Protein AF-A0ABD5XPB5-F1 (afdb_monomer)

Structure (mmCIF, N/CA/C/O backbone):
data_AF-A0ABD5XPB5-F1
#
_entry.id   AF-A0ABD5XPB5-F1
#
loop_
_atom_site.group_PDB
_atom_site.id
_atom_site.type_symbol
_atom_site.label_atom_id
_atom_site.label_alt_id
_atom_site.label_comp_id
_atom_site.label_asym_id
_atom_site.label_entity_id
_atom_site.label_seq_id
_atom_site.pdbx_PDB_ins_code
_atom_site.Cartn_x
_atom_site.Cartn_y
_atom_site.Cartn_z
_atom_site.occupancy
_atom_site.B_iso_or_equiv
_atom_site.auth_seq_id
_atom_site.auth_comp_id
_atom_site.auth_asym_id
_atom_site.auth_atom_id
_atom_site.pdbx_PDB_model_num
ATOM 1 N N . MET A 1 1 ? 12.934 -6.068 10.131 1.00 52.91 1 MET A N 1
ATOM 2 C CA . MET A 1 1 ? 13.359 -5.700 8.763 1.00 52.91 1 MET A CA 1
ATOM 3 C C . MET A 1 1 ? 12.461 -6.420 7.759 1.00 52.91 1 MET A C 1
ATOM 5 O O . MET A 1 1 ? 12.745 -7.560 7.436 1.00 52.91 1 MET A O 1
ATOM 9 N N . LEU A 1 2 ? 11.354 -5.810 7.319 1.00 71.31 2 LEU A N 1
ATOM 10 C CA . LEU A 1 2 ? 10.434 -6.419 6.333 1.00 71.31 2 LEU A CA 1
ATOM 11 C C . LEU A 1 2 ? 10.492 -5.731 4.957 1.00 71.31 2 LEU A C 1
ATOM 13 O O . LEU A 1 2 ? 10.041 -6.296 3.968 1.00 71.31 2 LEU A O 1
ATOM 17 N N . ASN A 1 3 ? 11.119 -4.550 4.880 1.00 84.25 3 ASN A N 1
ATOM 18 C CA . ASN A 1 3 ? 11.240 -3.783 3.637 1.00 84.25 3 ASN A CA 1
ATOM 19 C C . ASN A 1 3 ? 12.546 -4.049 2.858 1.00 84.25 3 ASN A C 1
ATOM 21 O O . ASN A 1 3 ? 12.682 -3.656 1.705 1.00 84.25 3 ASN A O 1
ATOM 25 N N . LEU A 1 4 ? 13.510 -4.733 3.488 1.00 88.12 4 LEU A N 1
ATOM 26 C CA . LEU A 1 4 ? 14.877 -4.883 2.980 1.00 88.12 4 LEU A CA 1
ATOM 27 C C . LEU A 1 4 ? 14.971 -5.534 1.584 1.00 88.12 4 LEU A C 1
ATOM 29 O O . LEU A 1 4 ? 15.753 -5.031 0.777 1.00 88.12 4 LEU A O 1
ATOM 33 N N . PRO A 1 5 ? 14.191 -6.584 1.247 1.00 90.94 5 PRO A N 1
ATOM 34 C CA . PRO A 1 5 ? 14.241 -7.175 -0.091 1.00 90.94 5 PRO A CA 1
ATOM 35 C C . PRO A 1 5 ? 13.868 -6.170 -1.186 1.00 90.94 5 PRO A C 1
ATOM 37 O O . PRO A 1 5 ? 14.533 -6.088 -2.214 1.00 90.94 5 PRO A O 1
ATOM 40 N N . TRP A 1 6 ? 12.835 -5.363 -0.938 1.00 92.50 6 TRP A N 1
ATOM 41 C CA . TRP A 1 6 ? 12.306 -4.396 -1.898 1.00 92.50 6 TRP A CA 1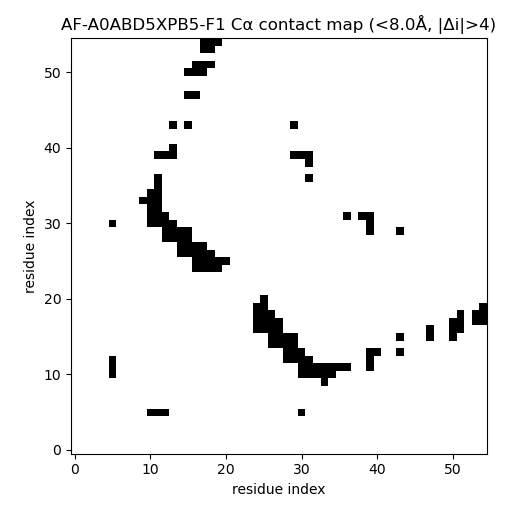
ATOM 42 C C . TRP A 1 6 ? 13.209 -3.175 -2.018 1.00 92.50 6 TRP A C 1
ATOM 44 O O . TRP A 1 6 ? 13.471 -2.716 -3.125 1.00 92.50 6 TRP A O 1
ATOM 54 N N . THR A 1 7 ? 13.752 -2.700 -0.892 1.00 90.44 7 THR A N 1
ATOM 55 C CA . THR A 1 7 ? 14.735 -1.612 -0.878 1.00 90.44 7 THR A CA 1
ATOM 56 C C . THR A 1 7 ? 16.002 -2.000 -1.636 1.00 90.44 7 THR A C 1
ATOM 58 O O . THR A 1 7 ? 16.470 -1.223 -2.462 1.00 90.44 7 THR A O 1
ATOM 61 N N . HIS A 1 8 ? 16.536 -3.209 -1.420 1.00 94.12 8 HIS A N 1
ATOM 62 C CA . HIS A 1 8 ? 17.704 -3.679 -2.171 1.00 94.12 8 HIS A CA 1
ATOM 63 C C . HIS A 1 8 ? 17.419 -3.870 -3.659 1.00 94.12 8 HIS A C 1
ATOM 65 O O . HIS A 1 8 ? 18.284 -3.581 -4.480 1.00 94.12 8 HIS A O 1
ATOM 71 N N . ALA A 1 9 ? 16.219 -4.328 -4.010 1.00 93.94 9 ALA A N 1
ATOM 72 C CA . ALA A 1 9 ? 15.807 -4.481 -5.399 1.00 93.94 9 ALA A CA 1
ATOM 73 C C . ALA A 1 9 ? 15.383 -3.155 -6.068 1.00 93.94 9 ALA A C 1
ATOM 75 O O . ALA A 1 9 ? 15.054 -3.158 -7.253 1.00 93.94 9 ALA A O 1
ATOM 76 N N . GLY A 1 10 ? 15.370 -2.032 -5.336 1.00 95.31 10 GLY A N 1
ATOM 77 C CA . GLY A 1 10 ? 14.928 -0.734 -5.850 1.00 95.31 10 GLY A CA 1
ATOM 78 C C . GLY A 1 10 ? 13.460 -0.720 -6.286 1.00 95.31 10 GLY A C 1
ATOM 79 O O . GLY A 1 10 ? 13.101 0.016 -7.202 1.00 95.31 10 GLY A O 1
ATOM 80 N N . LEU A 1 11 ? 12.620 -1.570 -5.689 1.00 97.12 11 LEU A N 1
ATOM 81 C CA . LEU A 1 11 ? 11.215 -1.687 -6.066 1.00 97.12 11 LEU A CA 1
ATOM 82 C C . LEU A 1 11 ? 10.351 -0.670 -5.307 1.00 97.12 11 LEU A C 1
ATOM 84 O O . LEU A 1 11 ? 10.549 -0.487 -4.102 1.00 97.12 11 LEU A O 1
ATOM 88 N N . PRO A 1 12 ? 9.363 -0.046 -5.973 1.00 97.12 12 PRO A N 1
ATOM 89 C CA . PRO A 1 12 ? 8.429 0.855 -5.315 1.00 97.12 12 PRO A CA 1
ATOM 90 C C . PRO A 1 12 ? 7.496 0.076 -4.380 1.00 97.12 12 PRO A C 1
ATOM 92 O O . PRO A 1 12 ? 7.013 -1.014 -4.709 1.00 97.12 12 PRO A O 1
ATOM 95 N N . THR A 1 13 ? 7.226 0.652 -3.207 1.00 96.62 13 THR A N 1
ATOM 96 C CA . THR A 1 13 ? 6.389 0.040 -2.164 1.00 96.62 13 THR A CA 1
ATOM 97 C C . THR A 1 13 ? 5.411 1.056 -1.577 1.00 96.62 13 THR A C 1
ATOM 99 O O . THR A 1 13 ? 5.765 2.222 -1.414 1.00 96.62 13 THR A O 1
ATOM 102 N N . VAL A 1 14 ? 4.198 0.615 -1.237 1.00 96.19 14 VAL A N 1
ATOM 103 C CA . VAL A 1 14 ? 3.167 1.417 -0.557 1.00 96.19 14 VAL A CA 1
ATOM 104 C C . VAL A 1 14 ? 2.615 0.622 0.622 1.00 96.19 14 VAL A C 1
ATOM 106 O O . VAL A 1 14 ? 2.267 -0.550 0.479 1.00 96.19 14 VAL A O 1
ATOM 109 N N . GLY A 1 15 ? 2.531 1.261 1.790 1.00 94.44 15 GLY A N 1
ATOM 110 C CA . GLY A 1 15 ? 1.866 0.718 2.974 1.00 94.44 15 GLY A CA 1
ATOM 111 C C . GLY A 1 15 ? 0.438 1.247 3.089 1.00 94.44 15 GLY A C 1
ATOM 112 O O . GLY A 1 15 ? 0.227 2.456 3.019 1.00 94.44 15 GLY A O 1
ATOM 113 N N . LEU A 1 16 ? -0.534 0.357 3.288 1.00 94.00 16 LEU A N 1
ATOM 114 C CA . LEU A 1 16 ? -1.942 0.709 3.473 1.00 94.00 16 LEU A CA 1
ATOM 115 C C . LEU A 1 16 ? -2.438 0.235 4.843 1.00 94.00 16 LEU A C 1
ATOM 1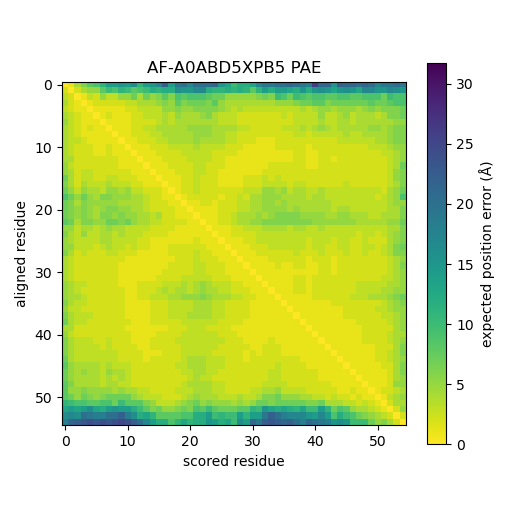17 O O . LEU A 1 16 ? -2.121 -0.889 5.239 1.00 94.00 16 LEU A O 1
ATOM 121 N N . PRO A 1 17 ? -3.236 1.044 5.564 1.00 92.69 17 PRO A N 1
ATOM 122 C CA . PRO A 1 17 ? -3.876 0.599 6.794 1.00 92.69 17 PRO A CA 1
ATOM 123 C C . PRO A 1 17 ? -4.920 -0.476 6.477 1.00 92.69 17 PRO A C 1
ATOM 125 O O . PRO A 1 17 ? -5.745 -0.297 5.581 1.00 92.69 17 PRO A O 1
ATOM 128 N N . ALA A 1 18 ? -4.892 -1.563 7.241 1.00 92.44 18 ALA A N 1
ATOM 129 C CA . ALA A 1 18 ? -5.739 -2.740 7.069 1.00 92.44 18 ALA A CA 1
ATOM 130 C C . ALA A 1 18 ? -6.493 -3.091 8.360 1.00 92.44 18 ALA A C 1
ATOM 132 O O . ALA A 1 18 ? -6.721 -4.258 8.640 1.00 92.44 18 ALA A O 1
ATOM 133 N N . GLY A 1 19 ? -6.830 -2.071 9.157 1.00 90.62 19 GLY A N 1
ATOM 134 C CA . GLY A 1 19 ? -7.582 -2.170 10.412 1.00 90.62 19 GLY A CA 1
ATOM 135 C C . GLY A 1 19 ? -6.734 -2.511 11.629 1.00 90.62 19 GLY A C 1
ATOM 136 O O . GLY A 1 19 ? -5.596 -2.049 11.733 1.00 90.62 19 GLY A O 1
ATOM 137 N N . ALA A 1 20 ? -7.311 -3.243 12.584 1.00 92.25 20 ALA A N 1
ATOM 138 C CA . ALA A 1 20 ? -6.666 -3.540 13.857 1.00 92.25 20 ALA A CA 1
ATOM 139 C C . ALA A 1 20 ? -6.901 -4.986 14.310 1.00 92.25 20 ALA A C 1
ATOM 141 O O . ALA A 1 20 ? -8.005 -5.508 14.207 1.00 92.25 20 ALA A O 1
ATOM 142 N N . VAL A 1 21 ? -5.864 -5.604 14.869 1.00 91.69 21 VAL A N 1
ATOM 143 C CA . VAL A 1 21 ? -5.922 -6.932 15.494 1.00 91.69 21 VAL A CA 1
ATOM 144 C C . VAL A 1 21 ? -5.545 -6.760 16.958 1.00 91.69 21 VAL A C 1
ATOM 146 O O . VAL A 1 21 ? -4.531 -6.135 17.260 1.00 91.69 21 VAL A O 1
ATOM 149 N N . ASP A 1 22 ? -6.394 -7.241 17.868 1.00 93.81 22 ASP A N 1
ATOM 150 C CA . ASP A 1 22 ? -6.228 -7.075 19.321 1.00 93.81 22 ASP A CA 1
ATOM 151 C C . ASP A 1 22 ? -6.009 -5.610 19.757 1.00 93.81 22 ASP A C 1
ATOM 153 O O . ASP A 1 22 ? -5.264 -5.306 20.687 1.00 93.81 22 ASP A O 1
ATOM 157 N N . GLY A 1 23 ? -6.654 -4.670 19.055 1.00 92.50 23 GLY A N 1
ATOM 158 C CA . GLY A 1 23 ? -6.535 -3.230 19.310 1.00 92.50 23 GLY A CA 1
ATOM 159 C C . GLY A 1 23 ? -5.259 -2.580 18.759 1.00 92.50 23 GLY A C 1
ATOM 160 O O . GLY A 1 23 ? -5.070 -1.377 18.938 1.00 92.50 23 GLY A O 1
ATOM 161 N N . LEU A 1 24 ? -4.403 -3.335 18.065 1.00 95.12 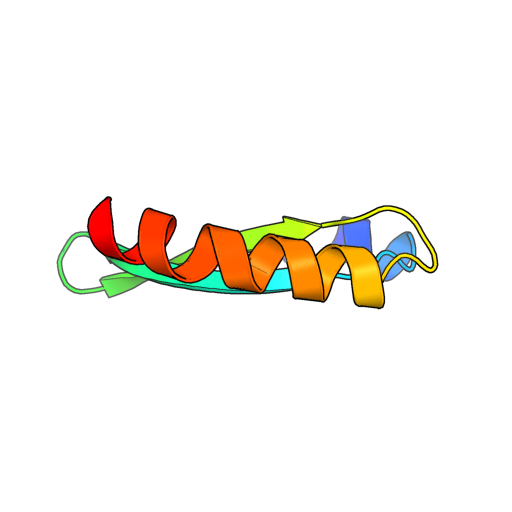24 LEU A N 1
ATOM 162 C CA . LEU A 1 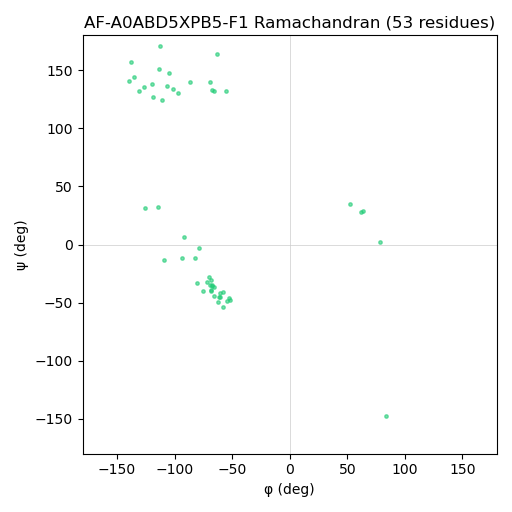24 ? -3.182 -2.831 17.440 1.00 95.12 24 LEU A CA 1
ATOM 163 C C . LEU A 1 24 ? -3.378 -2.625 15.934 1.00 95.12 24 LEU A C 1
ATOM 165 O O . LEU A 1 24 ? -3.896 -3.522 15.270 1.00 95.12 24 LEU A O 1
ATOM 169 N N . PRO A 1 25 ? -2.943 -1.485 15.364 1.00 91.88 25 PRO A N 1
ATOM 170 C CA . PRO A 1 25 ? -3.094 -1.224 13.941 1.00 91.88 25 PRO A CA 1
ATOM 171 C C . PRO A 1 25 ? -2.250 -2.196 13.117 1.00 91.88 25 PRO A C 1
ATOM 173 O O . PRO A 1 25 ? -1.052 -2.365 13.354 1.00 91.88 25 PRO A O 1
ATOM 176 N N . VAL A 1 26 ? -2.873 -2.783 12.103 1.00 92.62 26 VAL A N 1
ATOM 177 C CA . VAL A 1 26 ? -2.212 -3.617 11.103 1.00 92.62 26 VAL A CA 1
ATOM 178 C C . VAL A 1 26 ? -2.262 -2.933 9.744 1.00 92.62 26 VAL A C 1
ATOM 180 O O . VAL A 1 26 ? -3.160 -2.147 9.433 1.00 92.62 26 VAL A O 1
ATOM 183 N N . GLY A 1 27 ? -1.260 -3.214 8.921 1.00 91.44 27 GLY A N 1
ATOM 184 C CA . GLY A 1 27 ? -1.169 -2.693 7.567 1.00 91.44 27 GLY A CA 1
ATOM 185 C C . GLY A 1 27 ? -0.698 -3.763 6.603 1.00 91.44 27 GLY A C 1
ATOM 186 O O . GLY A 1 27 ? -0.038 -4.726 6.992 1.00 91.44 27 GLY A O 1
ATOM 187 N N . ILE A 1 28 ? -1.025 -3.572 5.333 1.00 92.75 28 ILE A N 1
ATOM 188 C CA . ILE A 1 28 ? -0.492 -4.375 4.237 1.00 92.75 28 ILE A CA 1
ATOM 189 C C . ILE A 1 28 ? 0.548 -3.561 3.474 1.00 92.75 28 ILE A C 1
ATOM 191 O O . ILE A 1 28 ? 0.430 -2.341 3.350 1.00 92.75 28 ILE A O 1
ATOM 195 N N . GLN A 1 29 ? 1.556 -4.239 2.937 1.00 94.38 29 GLN A N 1
ATOM 196 C CA . GLN A 1 29 ? 2.532 -3.633 2.043 1.00 94.38 29 GLN A CA 1
ATOM 197 C C . GLN A 1 29 ? 2.334 -4.183 0.633 1.00 94.38 29 GLN A C 1
ATOM 199 O O . GLN A 1 29 ? 2.377 -5.393 0.417 1.00 94.38 29 GLN A O 1
ATOM 204 N N . VAL A 1 30 ? 2.139 -3.282 -0.322 1.00 95.62 30 VAL A N 1
ATOM 205 C CA . VAL A 1 30 ? 1.989 -3.595 -1.742 1.00 95.62 30 VAL A CA 1
ATOM 206 C C . VAL A 1 30 ? 3.264 -3.177 -2.465 1.00 95.62 30 VAL A C 1
ATOM 208 O O . VAL A 1 30 ? 3.809 -2.103 -2.205 1.00 95.62 30 VAL A O 1
ATOM 211 N N . VAL A 1 31 ? 3.750 -4.031 -3.362 1.00 96.38 31 VAL A N 1
ATOM 212 C CA . VAL A 1 31 ? 4.999 -3.829 -4.108 1.00 96.38 31 VAL A CA 1
ATOM 213 C C . VAL A 1 31 ? 4.704 -3.974 -5.594 1.00 96.38 31 VAL A C 1
ATOM 215 O O . VAL A 1 31 ? 3.998 -4.899 -5.996 1.00 96.38 31 VAL A O 1
ATOM 218 N N . ALA A 1 32 ? 5.237 -3.070 -6.414 1.00 97.06 32 ALA A N 1
ATOM 219 C CA . ALA A 1 32 ? 5.172 -3.183 -7.869 1.00 97.06 32 ALA A CA 1
ATOM 220 C C . ALA A 1 32 ? 6.561 -3.430 -8.472 1.00 97.06 32 ALA A C 1
ATOM 222 O O . ALA A 1 32 ? 7.582 -3.371 -7.789 1.00 97.06 32 ALA A O 1
ATOM 223 N N . GLY A 1 33 ? 6.596 -3.734 -9.772 1.00 97.06 33 GLY A N 1
ATOM 224 C CA . GLY A 1 33 ? 7.854 -3.851 -10.510 1.00 97.06 33 GLY A CA 1
ATOM 225 C C . GLY A 1 33 ? 8.632 -2.530 -10.563 1.00 97.06 33 GLY A C 1
ATOM 226 O O . GLY A 1 33 ? 8.079 -1.459 -10.317 1.00 97.06 33 GLY A O 1
ATOM 227 N N . PHE A 1 34 ? 9.913 -2.615 -10.921 1.00 96.88 34 PHE A N 1
ATOM 228 C CA . PHE A 1 34 ? 10.815 -1.465 -11.010 1.00 96.88 34 PHE A CA 1
ATOM 229 C C . PHE A 1 34 ? 10.268 -0.366 -11.939 1.00 96.88 34 PHE A C 1
ATOM 231 O O . PHE A 1 34 ? 9.835 -0.664 -13.055 1.00 96.88 34 PHE A O 1
ATOM 238 N N . GLY A 1 35 ? 10.290 0.892 -11.481 1.00 97.31 35 GLY A N 1
ATOM 239 C CA . GLY A 1 35 ? 9.808 2.056 -12.238 1.00 97.31 35 GLY A CA 1
ATOM 240 C C . GLY A 1 35 ? 8.306 2.033 -12.544 1.00 97.31 35 GLY A C 1
ATOM 241 O O . GLY A 1 35 ? 7.879 2.498 -13.600 1.00 97.31 35 GLY A O 1
ATOM 242 N N . ARG A 1 36 ? 7.500 1.394 -11.687 1.00 98.00 36 ARG A N 1
ATOM 243 C CA . ARG A 1 36 ? 6.036 1.281 -11.844 1.00 98.00 36 ARG A CA 1
ATOM 244 C C . ARG A 1 36 ? 5.279 2.024 -10.749 1.00 98.00 36 ARG A C 1
ATOM 246 O O . ARG A 1 36 ? 4.191 1.601 -10.367 1.00 98.00 36 ARG A O 1
ATOM 253 N N . ASP A 1 37 ? 5.847 3.116 -10.266 1.00 97.75 37 ASP A N 1
ATOM 254 C CA . ASP A 1 37 ? 5.349 3.951 -9.180 1.00 97.75 37 ASP A CA 1
ATOM 255 C C . ASP A 1 37 ? 3.912 4.429 -9.434 1.00 97.75 37 ASP A C 1
ATOM 257 O O . ASP A 1 37 ? 3.033 4.216 -8.604 1.00 97.75 37 ASP A O 1
ATOM 261 N N . GLU A 1 38 ? 3.610 4.958 -10.621 1.00 98.00 38 GLU A N 1
ATOM 262 C CA . GLU A 1 38 ? 2.270 5.458 -10.957 1.00 98.00 38 GLU A CA 1
ATOM 263 C C . GLU A 1 38 ? 1.246 4.326 -11.042 1.00 98.00 38 GLU A C 1
ATOM 265 O O . GLU A 1 38 ? 0.083 4.482 -10.666 1.00 98.00 38 GLU A O 1
ATOM 270 N N . ARG A 1 39 ? 1.677 3.151 -11.517 1.00 97.62 39 ARG A N 1
ATOM 271 C CA . ARG A 1 39 ? 0.825 1.957 -11.535 1.00 97.62 39 ARG A CA 1
ATOM 272 C C . ARG A 1 39 ? 0.558 1.462 -10.118 1.00 97.62 39 ARG A C 1
ATOM 274 O O . ARG A 1 39 ? -0.562 1.034 -9.849 1.00 97.62 39 ARG A O 1
ATOM 281 N N . LEU A 1 40 ? 1.567 1.496 -9.247 1.00 97.88 40 LEU A N 1
ATOM 282 C CA . LEU A 1 40 ? 1.422 1.131 -7.844 1.00 97.88 40 LEU A CA 1
ATOM 283 C C . LEU A 1 40 ? 0.431 2.068 -7.157 1.00 97.88 40 LEU A C 1
ATOM 285 O O . LEU A 1 40 ? -0.518 1.575 -6.560 1.00 97.88 40 LEU A O 1
ATOM 289 N N . LEU A 1 41 ? 0.593 3.383 -7.323 1.00 97.81 41 LEU A N 1
ATOM 290 C CA . LEU A 1 41 ? -0.309 4.385 -6.754 1.00 97.81 41 LEU A CA 1
ATOM 291 C C . LEU A 1 41 ? -1.749 4.177 -7.224 1.00 97.81 41 LEU A C 1
ATOM 293 O O . LEU A 1 41 ? -2.621 3.956 -6.385 1.00 97.81 41 LEU A O 1
ATOM 297 N N . ARG A 1 42 ? -1.979 4.113 -8.543 1.00 97.62 42 ARG A N 1
ATOM 298 C CA . ARG A 1 42 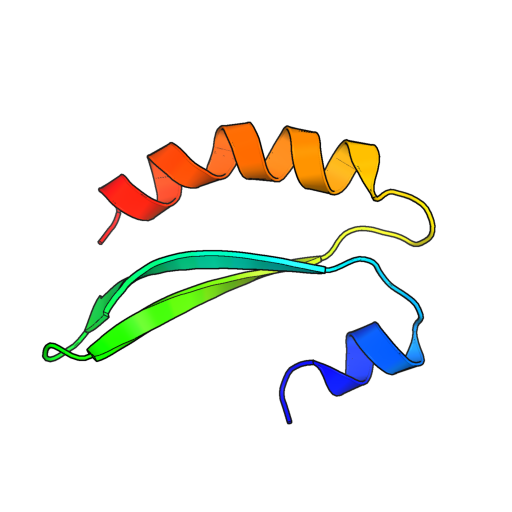? -3.309 3.855 -9.119 1.00 97.62 42 ARG A CA 1
ATOM 299 C C . ARG A 1 42 ? -3.947 2.592 -8.546 1.00 97.62 42 ARG A C 1
ATOM 301 O O . ARG A 1 42 ? -5.118 2.592 -8.196 1.00 97.62 42 ARG A O 1
ATOM 308 N N . TRP A 1 43 ? -3.187 1.502 -8.454 1.00 96.75 43 TRP A N 1
ATOM 309 C CA . TRP A 1 43 ? -3.731 0.258 -7.919 1.00 96.75 43 TRP A CA 1
ATOM 310 C C . TRP A 1 43 ? -4.046 0.367 -6.423 1.00 96.75 43 TRP A C 1
ATOM 312 O O . TRP A 1 43 ? -5.069 -0.134 -5.965 1.00 96.75 43 TRP A O 1
ATOM 322 N N . THR A 1 44 ? -3.191 1.039 -5.654 1.00 96.88 44 THR A N 1
ATOM 323 C CA . THR A 1 44 ? -3.402 1.216 -4.214 1.00 96.88 44 THR A CA 1
ATOM 324 C C . THR A 1 44 ? -4.560 2.152 -3.886 1.00 96.88 44 THR A C 1
ATOM 326 O O . THR A 1 44 ? -5.198 1.946 -2.859 1.00 96.88 44 THR A O 1
ATOM 329 N N . GLU A 1 45 ? -4.886 3.114 -4.754 1.00 96.38 45 GLU A N 1
ATOM 330 C CA . GLU A 1 45 ? -6.104 3.928 -4.642 1.00 96.38 45 GLU A CA 1
ATOM 331 C C . GLU A 1 45 ? -7.364 3.056 -4.707 1.00 96.38 45 GLU A C 1
ATOM 333 O O . GLU A 1 45 ? -8.238 3.184 -3.850 1.00 96.38 45 GLU A O 1
ATOM 338 N N . ASP A 1 46 ? -7.417 2.116 -5.655 1.00 95.25 46 ASP A N 1
ATOM 339 C CA . ASP A 1 46 ? -8.534 1.172 -5.795 1.00 95.25 46 ASP A CA 1
ATOM 340 C C . ASP A 1 46 ? -8.585 0.162 -4.631 1.00 95.25 46 ASP A C 1
ATOM 342 O O . ASP A 1 46 ? -9.656 -0.250 -4.181 1.00 95.25 46 ASP A O 1
ATOM 346 N N . LEU A 1 47 ? -7.418 -0.248 -4.124 1.00 93.94 47 LEU A N 1
ATOM 347 C CA . LEU A 1 47 ? -7.288 -1.280 -3.092 1.00 93.94 47 LEU A CA 1
ATOM 348 C C . LEU A 1 47 ? -7.544 -0.749 -1.670 1.00 93.94 47 LEU A C 1
ATOM 350 O O . LEU A 1 47 ? -8.072 -1.472 -0.824 1.00 93.94 47 LEU A O 1
ATOM 354 N N . ALA A 1 48 ? -7.195 0.510 -1.395 1.00 94.00 48 ALA A N 1
ATOM 355 C CA . ALA A 1 48 ? -7.347 1.142 -0.087 1.00 94.00 48 ALA A CA 1
ATOM 356 C C . ALA A 1 48 ? -8.762 1.023 0.522 1.00 94.00 48 ALA A C 1
ATOM 358 O O . ALA A 1 48 ? -8.854 0.646 1.695 1.00 94.00 48 ALA A O 1
ATOM 359 N N . PRO A 1 49 ? -9.870 1.303 -0.200 1.00 92.44 49 PRO A N 1
ATOM 360 C CA . PRO A 1 49 ? -11.211 1.147 0.364 1.00 92.44 49 PRO A CA 1
ATOM 361 C C . PRO A 1 49 ? -11.575 -0.318 0.640 1.00 92.44 49 PRO A C 1
ATOM 363 O O . PRO A 1 49 ? -12.217 -0.597 1.650 1.00 92.44 49 PRO A O 1
ATOM 366 N N . VAL A 1 50 ? -11.135 -1.257 -0.204 1.00 91.88 50 VAL A N 1
ATOM 367 C CA . VAL A 1 50 ? -11.413 -2.696 -0.037 1.00 91.88 50 VAL A CA 1
ATOM 368 C C . VAL A 1 50 ? -10.739 -3.231 1.222 1.00 91.88 50 VAL A C 1
ATOM 370 O O . VAL A 1 50 ? -11.349 -3.938 2.018 1.00 91.88 50 VAL A O 1
ATOM 373 N N . VAL A 1 51 ? -9.482 -2.850 1.427 1.00 89.31 51 VAL A N 1
ATOM 374 C CA . VAL A 1 51 ? -8.663 -3.332 2.542 1.00 89.31 51 VAL A CA 1
ATOM 375 C C . VAL A 1 5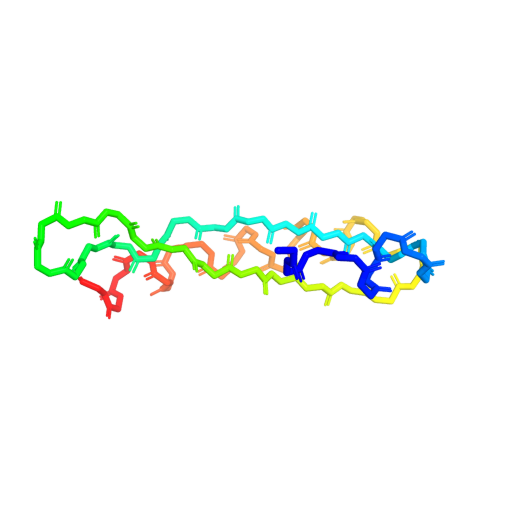1 ? -9.110 -2.745 3.875 1.00 89.31 51 VAL A C 1
ATOM 377 O O . VAL A 1 51 ? -9.059 -3.432 4.889 1.00 89.31 51 VAL A O 1
ATOM 380 N N . ARG A 1 52 ? -9.614 -1.508 3.882 1.00 82.50 52 ARG A N 1
ATOM 381 C CA . ARG A 1 52 ? -10.232 -0.918 5.077 1.00 82.50 52 ARG A CA 1
ATOM 382 C C . ARG A 1 52 ? -11.556 -1.575 5.462 1.00 82.50 52 ARG A C 1
ATOM 384 O O . ARG A 1 52 ? -11.888 -1.568 6.636 1.00 82.50 52 ARG A O 1
ATOM 391 N N . GLY A 1 53 ? -12.315 -2.094 4.496 1.00 69.50 53 GLY A N 1
ATOM 392 C CA . GLY A 1 53 ? -13.590 -2.772 4.753 1.00 69.50 53 GLY A CA 1
ATOM 393 C C . GLY A 1 53 ? -13.454 -4.240 5.169 1.00 69.50 53 GLY A C 1
ATOM 394 O O . GLY A 1 53 ? -14.438 -4.837 5.593 1.00 69.50 53 GLY A O 1
ATOM 39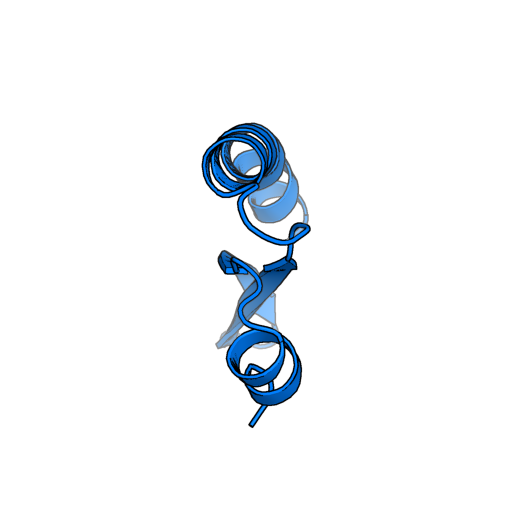5 N N . ALA A 1 54 ? -12.264 -4.828 5.029 1.00 61.03 54 ALA A N 1
ATOM 396 C CA . ALA A 1 54 ? -11.989 -6.228 5.350 1.00 61.03 54 ALA A CA 1
ATOM 397 C C . ALA A 1 54 ? -11.500 -6.450 6.795 1.00 61.03 54 ALA A C 1
ATOM 399 O O . ALA A 1 54 ? -11.094 -7.565 7.124 1.00 61.03 54 ALA A O 1
ATOM 400 N N . ALA A 1 55 ? -11.499 -5.404 7.622 1.00 55.25 55 ALA A N 1
ATOM 401 C CA . ALA A 1 55 ? -10.852 -5.378 8.926 1.00 55.25 55 ALA A CA 1
ATOM 402 C C . ALA A 1 55 ? -11.766 -4.922 10.061 1.00 55.25 55 ALA A C 1
ATOM 404 O O . ALA A 1 55 ? -12.772 -4.234 9.771 1.00 55.25 55 ALA A O 1
#

Solvent-accessible surface area (backbone atoms only — not comparable to full-atom values): 3313 Å² total; per-residue (Å²): 135,88,57,57,72,40,61,75,66,60,31,44,72,49,78,43,68,36,39,58,60,98,87,41,81,38,66,48,78,48,75,40,60,70,90,32,54,69,60,41,52,57,50,46,63,67,42,46,64,57,39,45,69,74,78

Nearest PDB structures (foldseek):
  7tjh-assembly1_I  TM=3.300E-01  e=2.358E+00  Saccharomyces cerevisiae
  3zqp-assembly1_C  TM=2.893E-01  e=4.726E+00  Bacillus phage SF6
  2efw-assembly2_F  TM=3.340E-01  e=4.726E+00  Bacillus subtilis
  3zqn-assembly1_I  TM=2.98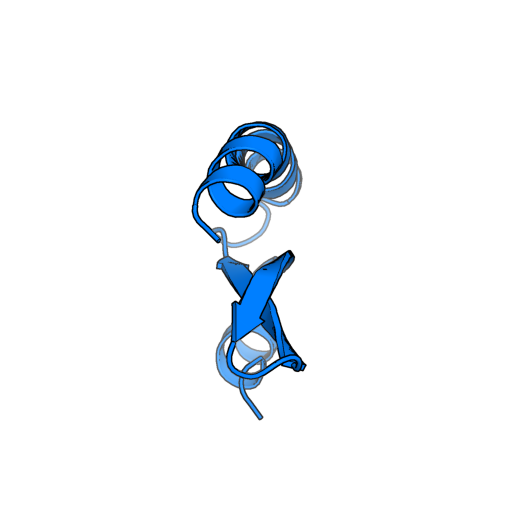7E-01  e=7.172E+00  Bacillus phage SF6
  7tjk-assembly1_I  TM=3.252E-01  e=9.472E+00  Saccharomyces cerevisiae

Secondary structure (DSSP, 8-state):
--SHHHHHTT--EEEEEEEEETTEEEEEEEE--TT-HHHHHHHHHHHHHHHHHT-

Organism: NCBI:txid3031998

InterPro domains:
  IPR023631 Amidase signature domain [PF01425] (3-41)
  IPR036928 Amidase signature (AS) superfamily [G3DSA:3.90.1300.10] (1-55)
  IPR036928 Amidase signature (AS) superfamily [SSF75304] (4-47)

pLDDT: mean 91.16, std 10.01, range [52.91, 98.0]

Radius of gyration: 12.34 Å; Cα contacts (8 Å, |Δi|>4): 71; chains: 1; bounding box: 31×13×32 Å

Foldseek 3Di:
DVCVVCVVQQWDKDWAWQQDDPNHTDIDIDTDDHPCNVVSVVVCVVCRVVSNVND

Sequence (55 aa):
MLNLPWTHAGLPTVGLPAGAVDGLPVGIQVVAGFGRDERLLRWTEDL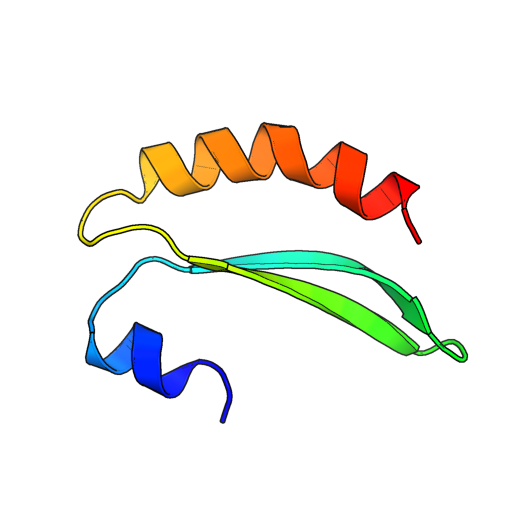APVVRGAA

Mean predicted aligned error: 3.72 Å